Protein AF-A0A3C0VJ58-F1 (afdb_monomer_lite)

Structure (mmCIF, N/CA/C/O backbone):
data_AF-A0A3C0VJ58-F1
#
_entry.id   AF-A0A3C0VJ58-F1
#
loop_
_atom_site.group_PDB
_atom_site.id
_atom_site.type_symbol
_atom_site.label_atom_id
_atom_site.label_alt_id
_atom_site.label_comp_id
_atom_site.label_asym_id
_atom_site.label_entity_id
_atom_site.label_seq_id
_atom_site.pdbx_PDB_ins_code
_atom_site.Cartn_x
_atom_site.Cartn_y
_atom_site.Cartn_z
_atom_site.occupancy
_atom_site.B_iso_or_equiv
_atom_site.auth_seq_id
_atom_site.auth_comp_id
_atom_site.auth_asym_id
_atom_site.auth_atom_id
_atom_site.pdbx_PDB_model_num
ATOM 1 N N . MET A 1 1 ? -7.454 -18.787 17.634 1.00 36.25 1 MET A N 1
ATOM 2 C CA . MET A 1 1 ? -6.741 -17.573 17.173 1.00 36.25 1 MET A CA 1
ATOM 3 C C . MET A 1 1 ? -6.235 -16.809 18.388 1.00 36.25 1 MET A C 1
ATOM 5 O O . MET A 1 1 ? -7.054 -16.388 19.192 1.00 36.25 1 MET A O 1
ATOM 9 N N . ARG A 1 2 ? -4.913 -16.677 18.573 1.00 33.12 2 ARG A N 1
ATOM 10 C CA . ARG A 1 2 ? -4.335 -15.829 19.633 1.00 33.12 2 ARG A CA 1
ATOM 11 C C . ARG A 1 2 ? -4.325 -14.381 19.136 1.00 33.12 2 ARG A C 1
ATOM 13 O O . ARG A 1 2 ? -3.585 -14.070 18.208 1.00 33.12 2 ARG A O 1
ATOM 20 N N . ARG A 1 3 ? -5.189 -13.538 19.709 1.00 46.94 3 ARG A N 1
ATOM 21 C CA . ARG A 1 3 ? -5.286 -12.102 19.402 1.00 46.94 3 ARG A CA 1
ATOM 22 C C . ARG A 1 3 ? -4.070 -11.375 19.986 1.00 46.94 3 ARG A C 1
ATOM 24 O O . ARG A 1 3 ? -3.701 -11.625 21.130 1.00 46.94 3 ARG A O 1
ATOM 31 N N . ARG A 1 4 ? -3.425 -10.523 19.185 1.00 51.81 4 ARG A N 1
ATOM 32 C CA . ARG A 1 4 ? -2.297 -9.680 19.608 1.00 51.81 4 ARG A CA 1
ATOM 33 C C . ARG A 1 4 ? -2.863 -8.458 20.340 1.00 51.81 4 ARG A C 1
ATOM 35 O O . ARG A 1 4 ? -3.699 -7.764 19.775 1.00 51.81 4 ARG A O 1
ATOM 42 N N . GLN A 1 5 ? -2.447 -8.231 21.586 1.00 40.38 5 GLN A N 1
ATOM 43 C CA . GLN A 1 5 ? -2.807 -7.038 22.358 1.00 40.38 5 GLN A CA 1
ATOM 44 C C . GLN A 1 5 ? -1.957 -5.855 21.880 1.00 40.38 5 GLN A C 1
ATOM 46 O O . GLN A 1 5 ? -0.729 -5.933 21.906 1.00 40.38 5 GLN A O 1
ATOM 51 N N . PHE A 1 6 ? -2.610 -4.787 21.419 1.00 42.97 6 PHE A N 1
ATOM 52 C CA . PHE A 1 6 ? -1.957 -3.518 21.104 1.00 42.97 6 PHE A CA 1
ATOM 53 C C . PHE A 1 6 ? -1.952 -2.613 22.342 1.00 42.97 6 PHE A C 1
ATOM 55 O O . PHE A 1 6 ? -2.905 -2.597 23.115 1.00 42.97 6 PHE A O 1
ATOM 62 N N . LEU A 1 7 ? -0.830 -1.916 22.523 1.00 42.88 7 LEU A N 1
ATOM 63 C CA . LEU A 1 7 ? -0.481 -1.081 23.672 1.00 42.88 7 LEU A CA 1
ATOM 64 C C . LEU A 1 7 ? -1.561 -0.039 24.010 1.00 42.88 7 LEU A C 1
ATOM 66 O O . LEU A 1 7 ? -1.955 0.752 23.154 1.00 42.88 7 LEU A O 1
ATOM 70 N N . GLU A 1 8 ? -1.960 0.006 25.284 1.00 40.00 8 GLU A N 1
ATOM 71 C CA . GLU A 1 8 ? -2.638 1.156 25.884 1.00 40.00 8 GLU A CA 1
ATOM 72 C C . GLU A 1 8 ? -1.694 2.364 25.844 1.00 40.00 8 GLU A C 1
ATOM 74 O O . GLU A 1 8 ? -0.674 2.397 26.534 1.00 40.00 8 GLU A O 1
ATOM 79 N N . ILE A 1 9 ? -2.021 3.369 25.033 1.00 46.56 9 ILE A N 1
ATOM 80 C CA . ILE A 1 9 ? -1.369 4.678 25.107 1.00 46.56 9 ILE A CA 1
ATOM 81 C C . ILE A 1 9 ? -2.282 5.586 25.925 1.00 46.56 9 ILE A C 1
ATOM 83 O O . ILE A 1 9 ? -3.371 5.961 25.492 1.00 46.56 9 ILE A O 1
ATOM 87 N N . ALA A 1 10 ? -1.824 5.907 27.135 1.00 39.88 10 ALA A N 1
ATOM 88 C CA . ALA A 1 10 ? -2.454 6.859 28.031 1.00 39.88 10 ALA A CA 1
ATOM 89 C C . ALA A 1 10 ? -2.561 8.240 27.364 1.00 39.88 10 ALA A C 1
ATOM 91 O O . ALA A 1 10 ? -1.617 8.735 26.745 1.00 39.88 10 ALA A O 1
ATOM 92 N N . GLY A 1 11 ? -3.744 8.842 27.490 1.00 45.81 11 GLY A N 1
ATOM 93 C CA . GLY A 1 11 ? -4.109 10.099 26.858 1.00 45.81 11 GLY A CA 1
ATOM 94 C C . GLY A 1 11 ? -3.179 11.259 27.206 1.00 45.81 11 GLY A C 1
ATOM 95 O O . GLY A 1 11 ? -2.864 11.522 28.365 1.00 45.81 11 GLY A O 1
ATOM 96 N N . SER A 1 12 ? -2.800 12.010 26.180 1.00 37.47 12 SER A N 1
ATOM 97 C CA . SER A 1 12 ? -2.412 13.413 26.291 1.00 37.47 12 SER A CA 1
ATOM 98 C C . SER A 1 12 ? -2.814 14.098 24.991 1.00 37.47 12 SER A C 1
ATOM 100 O O . SER A 1 12 ? -2.457 13.653 23.902 1.00 37.47 12 SER A O 1
ATOM 102 N N . GLY A 1 13 ? -3.673 15.109 25.124 1.00 43.06 13 GLY A N 1
ATOM 103 C CA . GLY A 1 13 ? -4.388 15.749 24.027 1.00 43.06 13 GLY A CA 1
ATOM 104 C C . GLY A 1 13 ? -3.454 16.257 22.935 1.00 43.06 13 GLY A C 1
ATOM 105 O O . GLY A 1 13 ? -2.569 17.074 23.182 1.00 43.06 13 GLY A O 1
ATOM 106 N N . ILE A 1 14 ? -3.684 15.792 21.709 1.00 44.94 14 ILE A N 1
ATOM 107 C CA . ILE A 1 14 ? -3.026 16.330 20.524 1.00 44.94 14 ILE A CA 1
ATOM 108 C C . ILE A 1 14 ? -3.835 17.551 20.089 1.00 44.94 14 ILE A C 1
ATOM 110 O O . ILE A 1 14 ? -4.933 17.426 19.548 1.00 44.94 14 ILE A O 1
ATOM 114 N N . ALA A 1 15 ? -3.296 18.744 20.335 1.00 46.66 15 ALA A N 1
ATOM 115 C CA . ALA A 1 15 ? -3.801 19.959 19.715 1.00 46.66 15 ALA A CA 1
ATOM 116 C C . ALA A 1 15 ? -3.657 19.821 18.190 1.00 46.66 15 ALA A C 1
ATOM 118 O O . ALA A 1 15 ? -2.550 19.695 17.664 1.00 46.66 15 ALA A O 1
ATOM 119 N N . VAL A 1 16 ? -4.786 19.803 17.480 1.00 44.91 16 VAL A N 1
ATOM 120 C CA . VAL A 1 16 ? -4.818 19.699 16.019 1.00 44.91 16 VAL A CA 1
ATOM 121 C C . VAL A 1 16 ? -4.228 20.979 15.435 1.00 44.91 16 VAL A C 1
ATOM 123 O O . VAL A 1 16 ? -4.779 22.067 15.597 1.00 44.91 16 VAL A O 1
ATOM 126 N N . ALA A 1 17 ? -3.083 20.855 14.769 1.00 47.78 17 ALA A N 1
ATOM 127 C CA . ALA A 1 17 ? -2.410 21.986 14.156 1.00 47.78 17 ALA A CA 1
ATOM 128 C C . ALA A 1 17 ? -3.257 22.571 12.994 1.00 47.78 17 ALA A C 1
ATOM 130 O O . ALA A 1 17 ? -3.804 21.805 12.195 1.00 47.78 17 ALA A O 1
ATOM 131 N N . PRO A 1 18 ? -3.332 23.909 12.834 1.00 43.44 18 PRO A N 1
ATOM 132 C CA . PRO A 1 18 ? -4.206 24.583 11.857 1.00 43.44 18 PRO A CA 1
ATOM 133 C C . PRO A 1 18 ? -4.010 24.178 10.387 1.00 43.44 18 PRO A C 1
ATOM 135 O O . PRO A 1 18 ? -4.890 24.381 9.554 1.00 43.44 18 PRO A O 1
ATOM 138 N N . TRP A 1 19 ? -2.869 23.581 10.038 1.00 48.62 19 TRP A N 1
ATOM 139 C CA . TRP A 1 19 ? -2.575 23.164 8.667 1.00 48.62 19 TRP A CA 1
ATOM 140 C C . TRP A 1 19 ? -3.352 21.909 8.230 1.00 48.62 19 TRP A C 1
ATOM 142 O O . TRP A 1 19 ? -3.567 21.731 7.030 1.00 48.62 19 TRP A O 1
ATOM 152 N N . LEU A 1 20 ? -3.861 21.097 9.171 1.00 44.84 20 LEU A N 1
ATOM 153 C CA . LEU A 1 20 ? -4.716 19.945 8.851 1.00 44.84 20 LEU A CA 1
ATOM 154 C C . LEU A 1 20 ? -6.062 20.367 8.233 1.00 44.84 20 LEU A C 1
ATOM 156 O O . LEU A 1 20 ? -6.624 19.634 7.423 1.00 44.84 20 LEU A O 1
ATOM 160 N N . GLN A 1 21 ? -6.569 21.563 8.558 1.00 44.28 21 GLN A N 1
ATOM 161 C CA . GLN A 1 21 ? -7.812 22.085 7.973 1.00 44.28 21 GLN A CA 1
ATOM 162 C C . GLN A 1 21 ? -7.638 22.465 6.497 1.00 44.28 21 GLN A C 1
ATOM 164 O O . GLN A 1 21 ? -8.556 22.294 5.699 1.00 44.28 21 GLN A O 1
ATOM 169 N N . LYS A 1 22 ? -6.439 22.915 6.107 1.00 38.41 22 LYS A N 1
ATOM 170 C CA . LYS A 1 22 ? -6.143 23.341 4.731 1.00 38.41 22 LYS A CA 1
ATOM 171 C C . LYS A 1 22 ? -6.027 22.159 3.761 1.00 38.41 22 LYS A C 1
ATOM 173 O O . LYS A 1 22 ? -6.354 22.302 2.589 1.00 38.41 22 LYS A O 1
ATOM 178 N N . ALA A 1 23 ? -5.638 20.983 4.260 1.00 42.56 23 ALA A N 1
ATOM 179 C CA . ALA A 1 23 ? -5.602 19.745 3.479 1.00 42.56 23 ALA A CA 1
ATOM 180 C C . ALA A 1 23 ? -7.006 19.202 3.144 1.00 42.56 23 ALA A C 1
ATOM 182 O O . ALA A 1 23 ? -7.168 18.497 2.152 1.00 42.56 23 ALA A O 1
ATOM 183 N N . ARG A 1 24 ? -8.028 19.555 3.939 1.00 37.62 24 ARG A N 1
ATOM 184 C CA . ARG A 1 24 ? -9.414 19.105 3.736 1.00 37.62 24 ARG A CA 1
ATOM 185 C C . ARG A 1 24 ? -10.098 19.808 2.557 1.00 37.62 24 ARG A C 1
ATOM 187 O O . ARG A 1 24 ? -10.839 19.159 1.836 1.00 37.62 24 ARG A O 1
ATOM 194 N N . ALA A 1 25 ? -9.799 21.088 2.326 1.00 36.34 25 ALA A N 1
ATOM 195 C CA . ALA A 1 25 ? -10.406 21.873 1.245 1.00 36.34 25 ALA A CA 1
ATOM 196 C C . ALA A 1 25 ? -9.842 21.549 -0.154 1.00 36.34 25 ALA A C 1
ATOM 198 O O . ALA A 1 25 ? -10.531 21.729 -1.147 1.00 36.34 25 ALA A O 1
ATOM 199 N N . ALA A 1 26 ? -8.604 21.050 -0.249 1.00 38.66 26 ALA A N 1
ATOM 200 C CA . ALA A 1 26 ? -7.983 20.716 -1.535 1.00 38.66 26 ALA A CA 1
ATOM 201 C C . ALA A 1 26 ? -8.345 19.307 -2.049 1.00 38.66 26 ALA A C 1
ATOM 203 O O . ALA A 1 26 ? -8.109 18.999 -3.212 1.00 38.66 26 ALA A O 1
ATOM 204 N N . ALA A 1 27 ? -8.895 18.443 -1.189 1.00 43.62 27 ALA A N 1
ATOM 205 C CA . ALA A 1 27 ? -9.220 17.057 -1.527 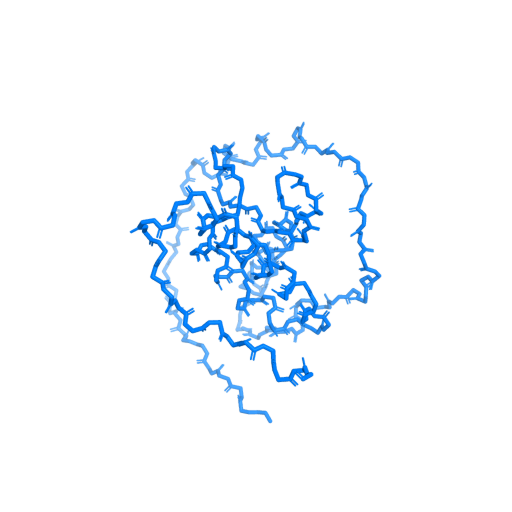1.00 43.62 27 ALA A CA 1
ATOM 206 C C . ALA A 1 27 ? -10.628 16.878 -2.132 1.00 43.62 27 ALA A C 1
ATOM 208 O O . ALA A 1 27 ? -10.943 15.785 -2.594 1.00 43.62 27 ALA A O 1
ATOM 209 N N . GLU A 1 28 ? -11.469 17.919 -2.134 1.00 35.28 28 GLU A N 1
ATOM 210 C CA . GLU A 1 28 ? -12.856 17.845 -2.627 1.00 35.28 28 GLU A CA 1
ATOM 211 C C . GLU A 1 28 ? -12.990 18.065 -4.148 1.00 35.28 28 GLU A C 1
ATOM 213 O O . GLU A 1 28 ? -14.027 17.731 -4.712 1.00 35.28 28 GLU A O 1
ATOM 218 N N . GLU A 1 29 ? -11.956 18.553 -4.845 1.00 36.72 29 GLU A N 1
ATOM 219 C CA . GLU A 1 29 ? -12.083 18.980 -6.254 1.00 36.72 29 GLU A CA 1
ATOM 220 C C . GLU A 1 29 ? -11.607 17.946 -7.296 1.00 36.72 29 GLU A C 1
ATOM 222 O O . GLU A 1 29 ? -11.590 18.220 -8.491 1.00 36.72 29 GLU A O 1
ATOM 227 N N . SER A 1 30 ? -11.214 16.730 -6.902 1.00 42.34 30 SER A N 1
ATOM 228 C CA . SER A 1 30 ? -10.681 15.747 -7.868 1.00 42.34 30 SER A CA 1
ATOM 229 C C . SER A 1 30 ? -11.245 14.340 -7.667 1.00 42.34 30 SER A C 1
ATOM 231 O O . SER A 1 30 ? -10.563 13.439 -7.183 1.00 42.34 30 SER A O 1
ATOM 233 N N . ALA A 1 31 ? -12.496 14.135 -8.081 1.00 37.25 31 ALA A N 1
ATOM 234 C CA . ALA A 1 31 ? -13.080 12.804 -8.246 1.00 37.25 31 ALA A CA 1
ATOM 235 C C . ALA A 1 31 ? -13.151 12.428 -9.742 1.00 37.25 31 ALA A C 1
ATOM 237 O O . ALA A 1 31 ? -13.905 13.059 -10.485 1.00 37.25 31 ALA A O 1
ATOM 238 N N . PRO A 1 32 ? -12.397 11.416 -10.214 1.00 38.88 32 PRO A N 1
ATOM 239 C CA . PRO A 1 32 ? -12.676 10.730 -11.471 1.00 38.88 32 PRO A CA 1
ATOM 240 C C . PRO A 1 32 ? -13.717 9.606 -11.282 1.00 38.88 32 PRO A C 1
ATOM 242 O O . PRO A 1 32 ? -13.926 9.147 -10.156 1.00 38.88 32 PRO A O 1
ATOM 245 N N . PRO A 1 33 ? -14.380 9.171 -12.371 1.00 41.97 33 PRO A N 1
ATOM 246 C CA . PRO A 1 33 ? -15.567 8.326 -12.317 1.00 41.97 33 PRO A CA 1
ATOM 247 C C . PRO A 1 33 ? -15.255 6.846 -12.058 1.00 41.97 33 PRO A C 1
ATOM 249 O O . PRO A 1 33 ? -14.141 6.370 -12.278 1.00 41.97 33 PRO A O 1
ATOM 252 N N . ASP A 1 34 ? -16.303 6.156 -11.606 1.00 50.81 34 ASP A N 1
ATOM 253 C CA . ASP A 1 34 ? -16.418 4.737 -11.266 1.00 50.81 34 ASP A CA 1
ATOM 254 C C . ASP A 1 34 ? -15.525 3.779 -12.066 1.00 50.81 34 ASP A C 1
ATOM 256 O O . ASP A 1 34 ? -15.570 3.715 -13.296 1.00 50.81 34 ASP A O 1
ATOM 260 N N . GLY A 1 35 ? -14.778 2.940 -11.342 1.00 36.84 35 GLY A N 1
ATOM 261 C CA . GLY A 1 35 ? -13.918 1.931 -11.950 1.00 36.84 35 GLY A CA 1
ATOM 262 C C . GLY A 1 35 ? -13.467 0.836 -10.990 1.00 36.84 35 GLY A C 1
ATOM 263 O O . GLY A 1 35 ? -12.403 0.924 -10.390 1.00 36.84 35 GLY A O 1
ATOM 264 N N . VAL A 1 36 ? -14.258 -0.240 -10.951 1.00 42.94 36 VAL A N 1
ATOM 265 C CA . VAL A 1 36 ? -13.911 -1.597 -10.481 1.00 42.94 36 VAL A CA 1
ATOM 266 C C . VAL A 1 36 ? -13.732 -1.760 -8.965 1.00 42.94 36 VAL A C 1
ATOM 268 O O . VAL A 1 36 ? -12.695 -2.183 -8.455 1.00 42.94 36 VAL A O 1
ATOM 271 N N . ALA A 1 37 ? -14.833 -1.569 -8.237 1.00 43.72 37 ALA A N 1
ATOM 272 C CA . ALA A 1 37 ? -15.054 -2.286 -6.989 1.00 43.72 37 ALA A CA 1
ATOM 273 C C . ALA A 1 37 ? -15.272 -3.775 -7.314 1.00 43.72 37 ALA A C 1
ATOM 275 O O . ALA A 1 37 ? -16.381 -4.205 -7.641 1.00 43.72 37 ALA A O 1
ATOM 276 N N . GLY A 1 38 ? -14.207 -4.580 -7.250 1.00 39.06 38 GLY A N 1
ATOM 277 C CA . GLY A 1 38 ? -14.351 -6.032 -7.158 1.00 39.06 38 GLY A CA 1
ATOM 278 C C . GLY A 1 38 ? -15.347 -6.333 -6.041 1.00 39.06 38 GLY A C 1
ATOM 279 O O . GLY A 1 38 ? -15.148 -5.837 -4.935 1.00 39.06 38 GLY A O 1
ATOM 280 N N . LYS A 1 39 ? -16.436 -7.043 -6.383 1.00 38.34 39 LYS A N 1
ATOM 281 C CA . LYS A 1 39 ? -17.653 -7.277 -5.584 1.00 38.34 39 LYS A CA 1
ATOM 282 C C . LYS A 1 39 ? -17.336 -7.303 -4.086 1.00 38.34 39 LYS A C 1
ATOM 284 O O . LYS A 1 39 ? -16.950 -8.324 -3.524 1.00 38.34 39 LYS A O 1
ATOM 289 N N . SER A 1 40 ? -17.433 -6.126 -3.482 1.00 46.34 40 SER A N 1
ATOM 290 C CA . SER A 1 40 ? -17.133 -5.898 -2.084 1.00 46.34 40 SER A CA 1
ATOM 291 C C . SER A 1 40 ? -18.270 -6.545 -1.315 1.00 46.34 40 SER A C 1
ATOM 293 O O . SER A 1 40 ? -19.345 -5.963 -1.212 1.00 46.34 40 SER A O 1
ATOM 295 N N . THR A 1 41 ? -18.068 -7.754 -0.786 1.00 51.00 41 THR A N 1
ATOM 296 C CA . THR A 1 41 ? -18.677 -8.053 0.513 1.00 51.00 41 THR A CA 1
ATOM 297 C C . THR A 1 41 ? -18.233 -6.911 1.405 1.00 51.00 41 THR A C 1
ATOM 299 O O . THR A 1 41 ? -17.044 -6.822 1.706 1.00 51.00 41 THR A O 1
ATOM 302 N N . GLU A 1 42 ? -19.146 -5.978 1.656 1.00 68.44 42 GLU A N 1
ATOM 303 C CA . GLU A 1 42 ? -18.923 -4.780 2.450 1.00 68.44 42 GLU A CA 1
ATOM 304 C C . GLU A 1 42 ? -18.342 -5.239 3.784 1.00 68.44 42 GLU A C 1
ATOM 306 O O . GLU A 1 42 ? -19.018 -5.860 4.601 1.00 68.44 42 GLU A O 1
ATOM 311 N N . VAL A 1 43 ? -17.021 -5.108 3.916 1.00 78.50 43 VAL A N 1
ATOM 312 C CA . VAL A 1 43 ? -16.334 -5.573 5.111 1.00 78.50 43 VAL A CA 1
ATOM 313 C C . VAL A 1 43 ? -16.669 -4.560 6.184 1.00 78.50 43 VAL A C 1
ATOM 315 O O . VAL A 1 43 ? -16.308 -3.394 6.046 1.00 78.50 43 VAL A O 1
ATOM 318 N N . ASP A 1 44 ? -17.333 -5.005 7.247 1.00 87.94 44 ASP A N 1
ATOM 319 C CA . ASP A 1 44 ? -17.511 -4.178 8.433 1.00 87.94 44 ASP A CA 1
ATOM 320 C C . ASP A 1 44 ? -16.146 -3.983 9.106 1.00 87.94 44 ASP A C 1
ATOM 322 O O . ASP A 1 44 ? -15.670 -4.814 9.881 1.00 87.94 44 ASP A O 1
ATOM 326 N N . ILE A 1 45 ? -15.489 -2.878 8.750 1.00 89.12 45 ILE A N 1
ATOM 327 C CA . ILE A 1 45 ? -14.175 -2.500 9.265 1.00 89.12 45 ILE A CA 1
ATOM 328 C C . ILE A 1 45 ? -14.227 -2.316 10.782 1.00 89.12 45 ILE A C 1
ATOM 330 O O . ILE A 1 45 ? -13.263 -2.653 11.468 1.00 89.12 45 ILE A O 1
ATOM 334 N N . ARG A 1 46 ? -15.344 -1.819 11.329 1.00 90.75 46 ARG A N 1
ATOM 335 C CA . ARG A 1 46 ? -15.467 -1.560 12.768 1.00 90.75 46 ARG A CA 1
ATOM 336 C C . ARG A 1 46 ? -15.411 -2.853 13.566 1.00 90.75 46 ARG A C 1
ATOM 338 O O . ARG A 1 46 ? -14.760 -2.884 14.604 1.00 90.75 46 ARG A O 1
ATOM 345 N N . ALA A 1 47 ? -16.013 -3.924 13.051 1.00 91.94 47 ALA A N 1
ATOM 346 C CA . ALA A 1 47 ? -16.004 -5.240 13.689 1.00 91.94 47 ALA A CA 1
ATOM 347 C C . ALA A 1 47 ? -14.596 -5.859 13.832 1.00 91.94 47 ALA A C 1
ATOM 349 O O . ALA A 1 47 ? -14.429 -6.847 14.550 1.00 91.94 47 ALA A O 1
ATOM 350 N N . LEU A 1 48 ? -13.578 -5.296 13.168 1.00 90.25 48 LEU A N 1
ATOM 351 C CA . LEU A 1 48 ? -12.188 -5.753 13.250 1.00 90.25 48 LEU A CA 1
ATOM 352 C C . LEU A 1 48 ? -11.416 -5.151 14.433 1.00 90.25 48 LEU A C 1
ATOM 354 O O . LEU A 1 48 ? -10.336 -5.650 14.756 1.00 90.25 48 LEU A O 1
ATOM 358 N N . PHE A 1 49 ? -11.942 -4.105 15.079 1.00 91.38 49 PHE A N 1
ATOM 359 C CA . PHE A 1 49 ? -11.229 -3.337 16.100 1.00 91.38 49 PHE A CA 1
ATOM 360 C C . PHE A 1 49 ? -12.006 -3.261 17.419 1.00 91.38 49 PHE A C 1
ATOM 362 O O . PHE A 1 49 ? -13.229 -3.186 17.442 1.00 91.38 49 PHE A O 1
ATOM 369 N N . GLU A 1 50 ? -11.272 -3.238 18.531 1.00 93.50 50 GLU A N 1
ATOM 370 C CA . GLU A 1 50 ? -11.807 -3.075 19.884 1.00 93.50 50 GLU A CA 1
ATOM 371 C C . GLU A 1 50 ? -10.995 -1.992 20.602 1.00 93.50 50 GLU A C 1
ATOM 373 O O . GLU A 1 50 ? -9.763 -2.019 20.576 1.00 93.50 50 GLU A O 1
ATOM 378 N N . ALA A 1 51 ? -11.675 -1.023 21.214 1.00 94.06 51 ALA A N 1
ATOM 379 C CA . ALA A 1 51 ? -11.057 0.018 22.029 1.00 94.06 51 ALA A CA 1
ATOM 380 C C . ALA A 1 51 ? -12.028 0.478 23.124 1.00 94.06 51 ALA A C 1
ATOM 382 O O . ALA A 1 51 ? -13.243 0.381 22.969 1.00 94.06 51 ALA A O 1
ATOM 383 N N . SER A 1 52 ? -11.494 1.029 24.215 1.00 93.12 52 SER A N 1
ATOM 384 C CA . SER A 1 52 ? -12.288 1.588 25.320 1.00 93.12 52 SER A CA 1
ATOM 385 C C . SER A 1 52 ? -13.000 2.901 24.968 1.00 93.12 52 SER A C 1
ATOM 387 O O . SER A 1 52 ? -13.882 3.336 25.704 1.00 93.12 52 SER A O 1
ATOM 389 N N . SER A 1 53 ? -12.630 3.531 23.848 1.00 96.44 53 SER A N 1
ATOM 390 C CA . SER A 1 53 ? -13.207 4.782 23.358 1.00 96.44 53 SER A CA 1
ATOM 391 C C . SER A 1 53 ? -13.781 4.615 21.953 1.00 96.44 53 SER A C 1
ATOM 393 O O . SER A 1 53 ? -13.081 4.207 21.022 1.00 96.44 53 SER A O 1
ATOM 395 N N . GLU A 1 54 ? -15.042 5.016 21.792 1.00 95.31 54 GLU A N 1
ATOM 396 C CA . GLU A 1 54 ? -15.737 5.073 20.502 1.00 95.31 54 GLU A CA 1
ATOM 397 C C . GLU A 1 54 ? -15.036 6.017 19.511 1.00 95.31 54 GLU A C 1
ATOM 399 O O . GLU A 1 54 ? -14.946 5.729 18.318 1.00 95.31 54 GLU A O 1
ATOM 404 N N . GLU A 1 55 ? -14.450 7.114 19.999 1.00 96.50 55 GLU A N 1
ATOM 405 C CA . GLU A 1 55 ? -13.729 8.069 19.152 1.00 96.50 55 GLU A CA 1
ATOM 406 C C . GLU A 1 55 ? -12.507 7.432 18.480 1.00 96.50 55 GLU A C 1
ATOM 408 O O . GLU A 1 55 ? -12.198 7.746 17.326 1.00 96.50 55 GLU A O 1
ATOM 413 N N . VAL A 1 56 ? -11.838 6.509 19.180 1.00 96.38 56 VAL A N 1
ATOM 414 C CA . VAL A 1 56 ? -10.670 5.782 18.667 1.00 96.38 56 VAL A CA 1
ATOM 415 C C . VAL A 1 56 ? -11.091 4.780 17.598 1.00 96.38 56 VAL A C 1
ATOM 417 O O . VAL A 1 56 ? -10.473 4.746 16.536 1.00 96.38 56 VAL A O 1
ATOM 420 N N . VAL A 1 57 ? -12.169 4.018 17.816 1.00 96.06 57 VAL A N 1
ATOM 421 C CA . VAL A 1 57 ? -12.702 3.092 16.796 1.00 96.06 57 VAL A CA 1
ATOM 422 C C . VAL A 1 57 ? -13.115 3.861 15.541 1.00 96.06 57 VAL A C 1
ATOM 424 O O . VAL A 1 57 ? -12.732 3.490 14.429 1.00 96.06 57 VAL A O 1
ATOM 427 N N . ALA A 1 58 ? -13.823 4.979 15.710 1.00 95.44 58 ALA A N 1
ATOM 428 C CA . ALA A 1 58 ? -14.236 5.829 14.601 1.00 95.44 58 ALA A CA 1
ATOM 429 C C . ALA A 1 58 ? -13.037 6.446 13.857 1.00 95.44 58 ALA A C 1
ATOM 431 O O . ALA A 1 58 ? -13.070 6.578 12.633 1.00 95.44 58 ALA A O 1
ATOM 432 N N . LEU A 1 59 ? -11.967 6.828 14.566 1.00 96.00 59 LEU A N 1
ATOM 433 C CA . LEU A 1 59 ? -10.732 7.303 13.938 1.00 96.00 59 LEU A CA 1
ATOM 434 C C . LEU A 1 59 ? -10.051 6.194 13.135 1.00 96.00 59 LEU A C 1
ATOM 436 O O . LEU A 1 59 ? -9.696 6.428 11.982 1.00 96.00 59 LEU A O 1
ATOM 440 N N . THR A 1 60 ? -9.905 5.002 13.711 1.00 94.44 60 THR A N 1
ATOM 441 C CA . THR A 1 60 ? -9.297 3.848 13.040 1.00 94.44 60 THR A CA 1
ATOM 442 C C . THR A 1 60 ? -10.050 3.486 11.768 1.00 94.44 60 THR A C 1
ATOM 444 O O . THR A 1 60 ? -9.419 3.318 10.727 1.00 94.44 60 THR A O 1
ATOM 447 N N . GLN A 1 61 ? -11.386 3.452 11.811 1.00 93.94 61 GLN A N 1
ATOM 448 C CA . GLN A 1 61 ? -12.210 3.232 10.623 1.00 93.94 61 GLN A CA 1
ATOM 449 C C . GLN A 1 61 ? -11.902 4.265 9.527 1.00 93.94 61 GLN A C 1
ATOM 451 O O . GLN A 1 61 ? -11.596 3.887 8.398 1.00 93.94 61 GLN A O 1
ATOM 456 N N . ARG A 1 62 ? -11.903 5.563 9.865 1.00 94.50 62 ARG A N 1
ATOM 457 C CA . ARG A 1 62 ? -11.605 6.634 8.896 1.00 94.50 62 ARG A CA 1
ATOM 458 C C . ARG A 1 62 ? -10.201 6.519 8.310 1.00 94.50 62 ARG A C 1
ATOM 460 O O . ARG A 1 62 ? -10.019 6.758 7.119 1.00 94.50 62 ARG A O 1
ATOM 467 N N . VAL A 1 63 ? -9.205 6.172 9.129 1.00 92.50 63 VAL A N 1
ATOM 468 C CA . VAL A 1 63 ? -7.832 5.932 8.658 1.00 92.50 63 VAL A CA 1
ATOM 469 C C . VAL A 1 63 ? -7.808 4.747 7.698 1.00 92.50 63 VAL A C 1
ATOM 471 O O . VAL A 1 63 ? -7.188 4.832 6.643 1.00 92.50 63 VAL A O 1
ATOM 474 N N . PHE A 1 64 ? -8.518 3.667 8.013 1.00 92.81 64 PHE A N 1
ATOM 475 C CA . PHE A 1 64 ? -8.588 2.496 7.150 1.00 92.81 64 PHE A CA 1
ATOM 476 C C . PHE A 1 64 ? -9.201 2.835 5.781 1.00 92.81 64 PHE A C 1
ATOM 478 O O . PHE A 1 64 ? -8.633 2.520 4.735 1.00 92.81 64 PHE A O 1
ATOM 485 N N . GLU A 1 65 ? -10.325 3.545 5.774 1.00 92.06 65 GLU A N 1
ATOM 486 C CA . GLU A 1 65 ? -11.001 3.979 4.549 1.00 92.06 65 GLU A CA 1
ATOM 487 C C . GLU A 1 65 ? -10.104 4.906 3.713 1.00 92.06 65 GLU A C 1
ATOM 489 O O . GLU A 1 65 ? -9.817 4.613 2.551 1.00 92.06 65 GLU A O 1
ATOM 494 N N . LYS A 1 66 ? -9.585 5.983 4.316 1.00 90.38 66 LYS A N 1
ATOM 495 C CA . LYS A 1 66 ? -8.859 7.048 3.603 1.00 90.38 66 LYS A CA 1
ATOM 496 C C . LYS A 1 66 ? -7.418 6.702 3.241 1.00 90.38 66 LYS A C 1
ATOM 498 O O . LYS A 1 66 ? -6.916 7.126 2.198 1.00 90.38 66 LYS A O 1
ATOM 503 N N . CYS A 1 67 ? -6.718 5.988 4.114 1.00 88.88 67 CYS A N 1
ATOM 504 C CA . CYS A 1 67 ? -5.284 5.748 3.966 1.00 88.88 67 CYS A CA 1
ATOM 505 C C . CYS A 1 67 ? -4.963 4.372 3.383 1.00 88.88 67 CYS A C 1
ATOM 507 O O . CYS A 1 67 ? -3.850 4.201 2.897 1.00 88.88 67 CYS A O 1
ATOM 509 N N . ILE A 1 68 ? -5.898 3.416 3.408 1.00 90.12 68 ILE A N 1
ATOM 510 C CA . ILE A 1 68 ? -5.661 2.042 2.936 1.00 90.12 68 ILE A CA 1
ATOM 511 C C . ILE A 1 68 ? -6.534 1.749 1.719 1.00 90.12 68 ILE A C 1
ATOM 513 O O . ILE A 1 68 ? -6.010 1.504 0.634 1.00 90.12 68 ILE A O 1
ATOM 517 N N . LEU A 1 69 ? -7.860 1.822 1.865 1.00 91.81 69 LEU A N 1
ATOM 518 C CA . LEU A 1 69 ? -8.784 1.429 0.797 1.00 91.81 69 LEU A CA 1
ATOM 519 C C . LEU A 1 69 ? -8.794 2.431 -0.361 1.00 91.81 69 LEU A C 1
ATOM 521 O O . LEU A 1 69 ? -8.638 2.032 -1.512 1.00 91.81 69 LEU A O 1
ATOM 525 N N . GLU A 1 70 ? -8.878 3.730 -0.072 1.00 90.94 70 GLU A N 1
ATOM 526 C CA . GLU A 1 70 ? -8.841 4.784 -1.098 1.00 90.94 70 GLU A CA 1
ATOM 527 C C . GLU A 1 70 ? -7.478 4.933 -1.787 1.00 90.94 70 GLU A C 1
ATOM 529 O O . GLU A 1 70 ? -7.372 5.644 -2.790 1.00 90.94 70 GLU A O 1
ATOM 534 N N . LYS A 1 71 ? -6.429 4.278 -1.275 1.00 90.31 71 LYS A N 1
ATOM 535 C CA . LYS A 1 71 ? -5.101 4.249 -1.904 1.00 90.31 71 LYS A CA 1
ATOM 536 C C . LYS A 1 71 ? -4.941 3.135 -2.921 1.00 90.31 71 LYS A C 1
ATOM 538 O O . LYS A 1 71 ? -3.984 3.176 -3.691 1.00 90.31 71 LYS A O 1
ATOM 543 N N . LEU A 1 72 ? -5.870 2.184 -2.973 1.00 92.25 72 LEU A N 1
ATOM 544 C CA . LEU A 1 72 ? -5.891 1.193 -4.035 1.00 92.25 72 LEU A CA 1
ATOM 545 C C . LEU A 1 72 ? -6.256 1.862 -5.359 1.00 92.25 72 LEU A C 1
ATOM 547 O O . LEU A 1 72 ? -7.172 2.688 -5.454 1.00 92.25 72 LEU A O 1
ATOM 551 N N . ARG A 1 73 ? -5.506 1.507 -6.392 1.00 92.94 73 ARG A N 1
ATOM 552 C CA . ARG A 1 73 ? -5.699 1.991 -7.752 1.00 92.94 73 ARG A CA 1
ATOM 553 C C . ARG A 1 73 ? -5.813 0.807 -8.705 1.00 92.94 73 ARG A C 1
ATOM 555 O O . ARG A 1 73 ? -5.131 -0.203 -8.501 1.00 92.94 73 ARG A O 1
ATOM 562 N N . PRO A 1 74 ? -6.664 0.917 -9.738 1.00 94.81 74 PRO A N 1
ATOM 563 C CA . PRO A 1 74 ? -6.708 -0.083 -10.790 1.00 94.81 74 PRO A CA 1
ATOM 564 C C . PRO A 1 74 ? -5.376 -0.098 -11.561 1.00 94.81 74 PRO A C 1
ATOM 566 O O . PRO A 1 74 ? -4.625 0.881 -11.495 1.00 94.81 74 PRO A O 1
ATOM 569 N N . PRO A 1 75 ? -5.090 -1.178 -12.308 1.00 95.12 75 PRO A N 1
ATOM 570 C CA . PRO A 1 75 ? -3.957 -1.231 -13.228 1.00 95.12 75 PRO A CA 1
ATOM 571 C C . PRO A 1 75 ? -3.838 0.029 -14.094 1.00 95.12 75 PRO A C 1
ATOM 573 O O . PRO A 1 75 ? -4.835 0.517 -14.633 1.00 95.12 75 PRO A O 1
ATOM 576 N N . ALA A 1 76 ? -2.621 0.551 -14.220 1.00 91.75 76 ALA A N 1
ATOM 577 C CA . ALA A 1 76 ? -2.294 1.713 -15.035 1.00 91.75 76 ALA A CA 1
ATOM 578 C C . ALA A 1 76 ? -0.813 1.661 -15.426 1.00 91.75 76 ALA A C 1
ATOM 580 O O . ALA A 1 76 ? 0.042 1.501 -14.556 1.00 91.75 76 ALA A O 1
ATOM 581 N N . GLU A 1 77 ? -0.505 1.828 -16.715 1.00 90.19 77 GLU A N 1
ATOM 582 C CA . GLU A 1 77 ? 0.870 1.771 -17.231 1.00 90.19 77 GLU A CA 1
ATOM 583 C C . GLU A 1 77 ? 1.842 2.629 -16.393 1.00 90.19 77 GLU A C 1
ATOM 585 O O . GLU A 1 77 ? 1.545 3.798 -16.127 1.00 90.19 77 GLU A O 1
ATOM 590 N N . PRO A 1 78 ? 3.007 2.089 -15.970 1.00 91.19 78 PRO A N 1
ATOM 591 C CA . PRO A 1 78 ? 3.593 0.784 -16.322 1.00 91.19 78 PRO A CA 1
ATOM 592 C C . PRO A 1 78 ? 3.191 -0.395 -15.404 1.00 91.19 78 PRO A C 1
ATOM 594 O O . PRO A 1 78 ? 3.796 -1.468 -15.475 1.00 91.19 78 PRO A O 1
ATOM 597 N N . LEU A 1 79 ? 2.241 -0.197 -14.488 1.00 93.88 79 LEU A N 1
ATOM 598 C CA . LEU A 1 79 ? 1.791 -1.171 -13.490 1.00 93.88 79 LEU A CA 1
ATOM 599 C C . LEU A 1 79 ? 0.583 -1.954 -14.031 1.00 93.88 79 LEU A C 1
ATOM 601 O O . LEU A 1 79 ? -0.511 -1.413 -14.179 1.00 93.88 79 LEU A O 1
ATOM 605 N N . GLN A 1 80 ? 0.777 -3.241 -14.317 1.00 95.94 80 GLN A N 1
ATOM 606 C CA . GLN A 1 80 ? -0.235 -4.107 -14.946 1.00 95.94 80 GLN A CA 1
ATOM 607 C C . GLN A 1 80 ? -1.249 -4.683 -13.949 1.00 95.94 80 GLN A C 1
ATOM 609 O O . GLN A 1 80 ? -2.256 -5.277 -14.337 1.00 95.94 80 GLN A O 1
ATOM 614 N N . HIS A 1 81 ? -0.996 -4.502 -12.655 1.00 96.56 81 HIS A N 1
ATOM 615 C CA . HIS A 1 81 ? -1.808 -5.039 -11.572 1.00 96.56 81 HIS A CA 1
ATOM 616 C C . HIS A 1 81 ? -2.288 -3.932 -10.630 1.00 96.56 81 HIS A C 1
ATOM 618 O O . HIS A 1 81 ? -1.753 -2.819 -10.646 1.00 96.56 81 HIS A O 1
ATOM 624 N N . THR A 1 82 ? -3.280 -4.246 -9.788 1.00 95.38 82 THR A N 1
ATOM 625 C CA . THR A 1 82 ? -3.723 -3.369 -8.692 1.00 95.38 82 THR A CA 1
ATOM 626 C C . THR A 1 82 ? -2.513 -2.862 -7.912 1.00 95.38 82 THR A C 1
ATOM 628 O O . THR A 1 82 ? -1.634 -3.646 -7.551 1.00 95.38 82 THR A O 1
ATOM 631 N N . TRP A 1 83 ? -2.463 -1.561 -7.651 1.00 93.75 83 TRP A N 1
ATOM 632 C CA . TRP A 1 83 ? -1.313 -0.931 -7.007 1.00 93.75 83 TRP A CA 1
ATOM 633 C C . TRP A 1 83 ? -1.732 0.041 -5.910 1.00 93.75 83 TRP A C 1
A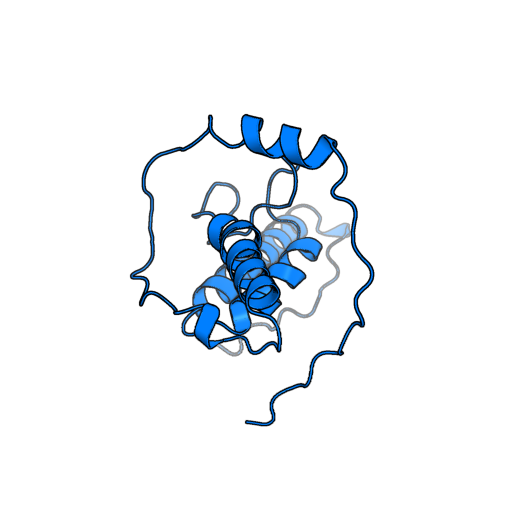TOM 635 O O . TRP A 1 83 ? -2.893 0.449 -5.814 1.00 93.75 83 TRP A O 1
ATOM 645 N N . VAL A 1 84 ? -0.769 0.385 -5.057 1.00 92.69 84 VAL A N 1
A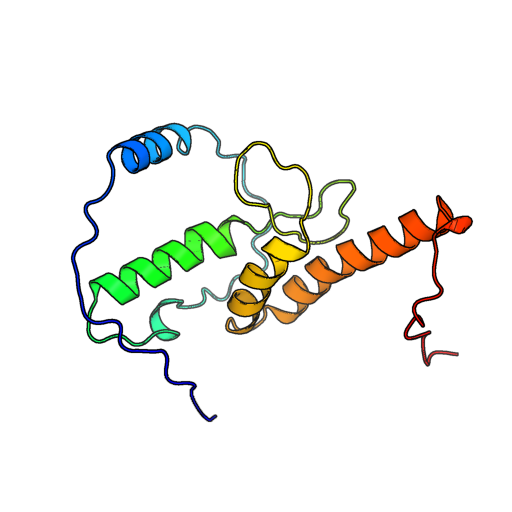TOM 646 C CA . VAL A 1 84 ? -0.957 1.323 -3.945 1.00 92.69 84 VAL A CA 1
ATOM 647 C C . VAL A 1 84 ? -0.402 2.687 -4.329 1.00 92.69 84 VAL A C 1
ATOM 649 O O . VAL A 1 84 ? 0.795 2.823 -4.589 1.00 92.69 84 VAL A O 1
ATOM 652 N N . GLN A 1 85 ? -1.261 3.706 -4.319 1.00 90.06 85 GLN A N 1
ATOM 653 C CA . GLN A 1 85 ? -0.825 5.086 -4.481 1.00 90.06 85 GLN A CA 1
ATOM 654 C C . GLN A 1 85 ? -0.078 5.563 -3.222 1.00 90.06 85 GLN A C 1
ATOM 656 O O . GLN A 1 85 ? -0.644 5.491 -2.126 1.00 90.06 85 GLN A O 1
ATOM 661 N N . PRO A 1 86 ? 1.149 6.096 -3.358 1.00 85.50 86 PRO A N 1
ATOM 662 C CA . PRO A 1 86 ? 1.926 6.610 -2.238 1.00 85.50 86 PRO A CA 1
ATOM 663 C C . PRO A 1 86 ? 1.285 7.860 -1.623 1.00 85.50 86 PRO A C 1
ATOM 665 O O . PRO A 1 86 ? 0.355 8.475 -2.162 1.00 85.50 86 PRO A O 1
ATOM 668 N N . GLY A 1 87 ? 1.779 8.234 -0.445 1.00 80.50 87 GLY A N 1
ATOM 669 C CA . GLY A 1 87 ? 1.371 9.463 0.225 1.00 80.50 87 GLY A CA 1
ATOM 670 C C . GLY A 1 87 ? 1.903 10.706 -0.492 1.00 80.50 87 GLY A C 1
ATOM 671 O O . GLY A 1 87 ? 3.053 10.742 -0.901 1.00 80.50 87 GLY A O 1
ATOM 672 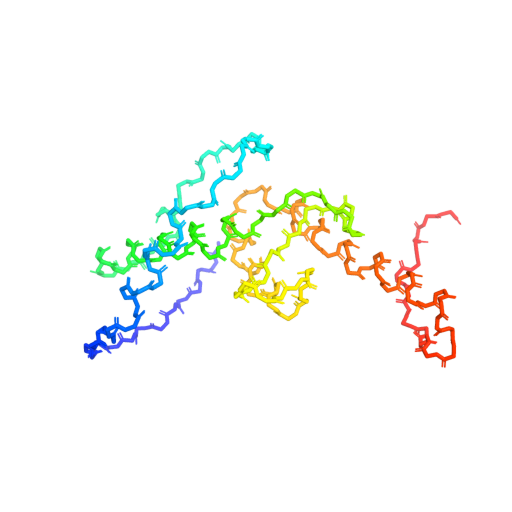N N . GLY A 1 88 ? 1.086 11.758 -0.582 1.00 76.62 88 GLY A N 1
ATOM 673 C CA . GLY A 1 88 ? 1.470 13.042 -1.180 1.00 76.62 88 GLY A CA 1
ATOM 674 C C . GLY A 1 88 ? 1.221 13.131 -2.696 1.00 76.62 88 GLY A C 1
ATOM 675 O O . GLY A 1 88 ? 1.213 12.117 -3.387 1.00 76.62 88 GLY A O 1
ATOM 676 N N . PRO A 1 89 ? 0.998 14.343 -3.238 1.00 76.69 89 PRO A N 1
ATOM 677 C CA . PRO A 1 89 ? 0.594 14.525 -4.637 1.00 76.69 89 PRO A CA 1
ATOM 678 C C . PRO A 1 89 ? 1.752 14.410 -5.643 1.00 76.69 89 PRO A C 1
ATOM 680 O O . PRO A 1 89 ? 1.516 14.380 -6.844 1.00 76.69 89 PRO A O 1
ATOM 683 N N . TYR A 1 90 ? 2.999 14.377 -5.167 1.00 77.38 90 TYR A N 1
ATOM 684 C CA . TYR A 1 90 ? 4.194 14.497 -6.011 1.00 77.38 90 TYR A CA 1
ATOM 685 C C . TYR A 1 90 ? 4.848 13.157 -6.358 1.00 77.38 90 TYR A C 1
ATOM 687 O O . TYR A 1 90 ? 5.709 13.107 -7.233 1.00 77.38 90 TYR A O 1
ATOM 695 N N . TYR A 1 91 ? 4.473 12.079 -5.670 1.00 72.12 91 TYR A N 1
ATOM 696 C CA . TYR A 1 91 ? 5.060 10.767 -5.900 1.00 72.12 91 TYR A CA 1
ATOM 697 C C . TYR A 1 91 ? 4.260 10.013 -6.958 1.00 72.12 91 TYR A C 1
ATOM 699 O O . TYR A 1 91 ? 3.051 9.816 -6.830 1.00 72.12 91 TYR A O 1
ATOM 707 N N . LEU A 1 92 ? 4.958 9.587 -8.007 1.00 76.50 92 LEU A N 1
ATOM 708 C CA . LEU A 1 92 ? 4.401 8.791 -9.093 1.00 76.50 92 LEU A CA 1
ATOM 709 C C . LEU A 1 92 ? 4.806 7.322 -8.923 1.00 76.50 92 LEU A C 1
ATOM 711 O O . LEU A 1 92 ? 5.950 7.025 -8.574 1.00 76.50 92 LEU A O 1
ATOM 715 N N . GLY A 1 93 ? 3.873 6.410 -9.200 1.00 84.38 93 GLY A N 1
ATOM 716 C CA . GLY A 1 93 ? 4.094 4.962 -9.140 1.00 84.38 93 GLY A CA 1
ATOM 717 C C . GLY A 1 93 ? 3.938 4.357 -7.743 1.00 84.38 93 GLY A C 1
ATOM 718 O O . GLY A 1 93 ? 3.426 4.998 -6.834 1.00 84.38 93 GLY A O 1
ATOM 719 N N . GLN A 1 94 ? 4.365 3.103 -7.586 1.00 89.12 94 GLN A N 1
ATOM 720 C CA . GLN A 1 94 ? 4.256 2.338 -6.341 1.00 89.12 94 GLN A CA 1
ATOM 721 C C . GLN A 1 94 ? 5.597 2.307 -5.600 1.00 89.12 94 GLN A C 1
ATOM 723 O O . GLN A 1 94 ? 6.601 1.839 -6.136 1.00 89.12 94 GLN A O 1
ATOM 728 N N . TRP A 1 95 ? 5.598 2.744 -4.341 1.00 88.81 95 TRP A N 1
ATOM 729 C CA . TRP A 1 95 ? 6.773 2.706 -3.470 1.00 88.81 95 TRP A CA 1
ATOM 730 C C . TRP A 1 95 ? 6.698 1.483 -2.564 1.00 88.81 95 TRP A C 1
ATOM 732 O O . TRP A 1 95 ? 5.782 1.363 -1.750 1.00 88.81 95 TRP A O 1
ATOM 742 N N . ILE A 1 96 ? 7.652 0.558 -2.707 1.00 87.12 96 ILE A N 1
ATOM 743 C CA . ILE A 1 96 ? 7.596 -0.730 -2.002 1.00 87.12 96 ILE A CA 1
ATOM 744 C C . ILE A 1 96 ? 7.618 -0.562 -0.477 1.00 87.12 96 ILE A C 1
ATOM 746 O O . ILE A 1 96 ? 6.924 -1.293 0.218 1.00 87.12 96 ILE A O 1
ATOM 750 N N . TRP A 1 97 ? 8.348 0.434 0.039 1.00 83.62 97 TRP A N 1
ATOM 751 C CA . TRP A 1 97 ? 8.412 0.721 1.474 1.00 83.62 97 TRP A CA 1
ATOM 752 C C . TRP A 1 97 ? 7.046 1.136 2.034 1.00 83.62 97 TRP A C 1
ATOM 754 O O . TRP A 1 97 ? 6.534 0.497 2.950 1.00 83.62 97 TRP A O 1
ATOM 764 N N . ASP A 1 98 ? 6.405 2.130 1.417 1.00 82.62 98 ASP A N 1
ATOM 765 C CA . ASP A 1 98 ? 5.075 2.610 1.813 1.00 82.62 98 ASP A CA 1
ATOM 766 C C . ASP A 1 98 ? 4.009 1.517 1.675 1.00 82.62 98 ASP A C 1
ATOM 768 O O . ASP A 1 98 ? 3.102 1.386 2.500 1.00 82.62 98 ASP A O 1
ATOM 772 N N . THR A 1 99 ? 4.161 0.683 0.647 1.00 88.56 99 THR A N 1
ATOM 773 C CA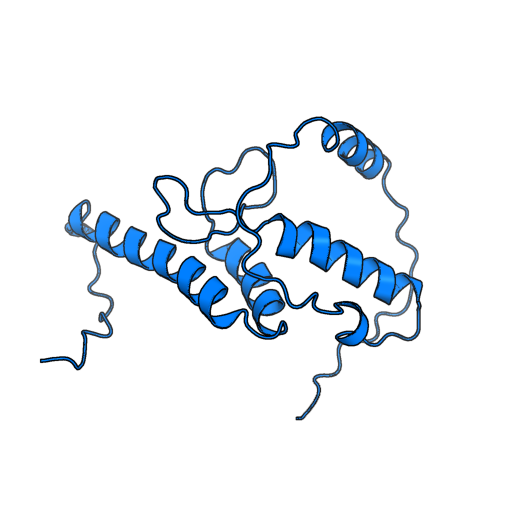 . THR A 1 99 ? 3.278 -0.450 0.375 1.00 88.56 99 THR A CA 1
ATOM 774 C C . THR A 1 99 ? 3.243 -1.444 1.539 1.00 88.56 99 THR A C 1
ATOM 776 O O . THR A 1 99 ? 2.198 -2.048 1.772 1.00 88.56 99 THR A O 1
ATOM 779 N N . MET A 1 100 ? 4.326 -1.603 2.314 1.00 88.12 100 MET A N 1
ATOM 780 C CA . MET A 1 100 ? 4.356 -2.572 3.420 1.00 88.12 100 MET A CA 1
ATOM 781 C C . MET A 1 100 ? 3.381 -2.214 4.542 1.00 88.12 100 MET A C 1
ATOM 783 O O . MET A 1 100 ? 2.731 -3.110 5.079 1.00 88.12 100 MET A O 1
ATOM 787 N N . PHE A 1 101 ? 3.206 -0.923 4.843 1.00 85.06 101 PHE A N 1
ATOM 788 C CA . PHE A 1 101 ? 2.221 -0.479 5.836 1.00 85.06 101 PHE A CA 1
ATOM 789 C C . PHE A 1 101 ? 0.787 -0.776 5.384 1.00 85.06 101 PHE A C 1
ATOM 791 O O . PHE A 1 101 ? -0.054 -1.191 6.179 1.00 85.06 101 PHE A O 1
ATOM 798 N N . VAL A 1 102 ? 0.513 -0.593 4.090 1.00 89.25 102 VAL A N 1
ATOM 799 C CA . VAL A 1 102 ? -0.812 -0.825 3.505 1.00 89.25 102 VAL A CA 1
ATOM 800 C C . VAL A 1 102 ? -1.113 -2.318 3.413 1.00 89.25 102 VAL A C 1
ATOM 802 O O . VAL A 1 102 ? -2.211 -2.741 3.762 1.00 89.25 102 VAL A O 1
ATOM 805 N N . VAL A 1 103 ? -0.148 -3.134 2.988 1.00 90.25 103 VAL A N 1
ATOM 806 C CA . VAL A 1 103 ? -0.319 -4.585 2.843 1.00 90.25 103 VAL A CA 1
ATOM 807 C C . VAL A 1 103 ? -0.566 -5.275 4.183 1.00 90.25 103 VAL A C 1
ATOM 809 O O . VAL A 1 103 ? -1.432 -6.149 4.241 1.00 90.25 103 VAL A O 1
ATOM 812 N N . ASP A 1 104 ? 0.139 -4.889 5.250 1.00 90.00 104 ASP A N 1
ATOM 813 C CA . ASP A 1 104 ? -0.087 -5.461 6.585 1.00 90.00 104 ASP A CA 1
ATOM 814 C C . ASP A 1 104 ? -1.544 -5.249 7.029 1.00 90.00 104 ASP A C 1
ATOM 816 O O . ASP A 1 104 ? -2.231 -6.191 7.427 1.00 90.00 104 ASP A O 1
ATOM 820 N N . LEU A 1 105 ? -2.075 -4.043 6.817 1.00 91.25 105 LE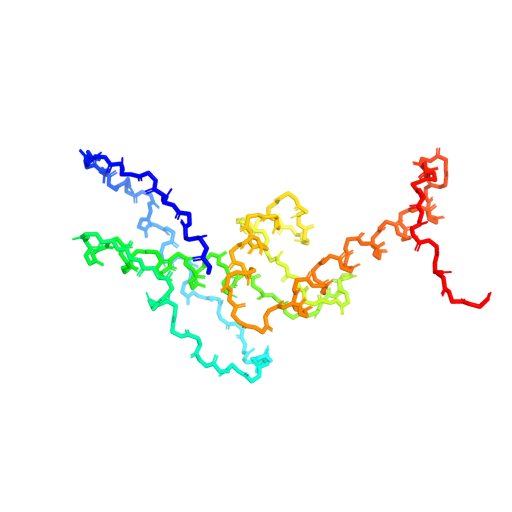U A N 1
ATOM 821 C CA . LEU A 1 105 ? -3.470 -3.714 7.107 1.00 91.25 105 LEU A CA 1
ATOM 822 C C . LEU A 1 105 ? -4.455 -4.367 6.126 1.00 91.25 105 LEU A C 1
ATOM 824 O O . LEU A 1 105 ? -5.520 -4.820 6.530 1.00 91.25 105 LEU A O 1
ATOM 828 N N . LEU A 1 106 ? -4.123 -4.512 4.845 1.00 91.75 106 LEU A N 1
ATOM 829 C CA . LEU A 1 106 ? -4.958 -5.286 3.918 1.00 91.75 106 LEU A CA 1
ATOM 830 C C . LEU A 1 106 ? -5.038 -6.764 4.315 1.00 91.75 106 LEU A C 1
ATOM 832 O O . LEU A 1 106 ? -6.056 -7.401 4.048 1.00 91.75 106 LEU A O 1
ATOM 836 N N . SER A 1 107 ? -4.000 -7.308 4.953 1.00 91.62 107 SER A N 1
ATOM 837 C CA . SER A 1 107 ? -3.940 -8.723 5.330 1.00 91.62 107 SER A CA 1
ATOM 838 C C . SER A 1 107 ? -4.955 -9.112 6.408 1.00 91.62 107 SER A C 1
ATOM 840 O O . SER A 1 107 ? -5.352 -10.277 6.472 1.00 91.62 107 SER A O 1
ATOM 842 N N . ILE A 1 108 ? -5.424 -8.150 7.214 1.00 90.88 108 ILE A N 1
ATOM 843 C CA . ILE A 1 108 ? -6.473 -8.396 8.214 1.00 90.88 108 ILE A CA 1
ATOM 844 C C . ILE A 1 108 ? -7.876 -8.451 7.596 1.00 90.88 108 ILE A C 1
ATOM 846 O O . ILE A 1 108 ? -8.802 -8.961 8.227 1.00 90.88 108 ILE A O 1
ATOM 850 N N . LEU A 1 109 ? -8.049 -7.951 6.368 1.00 89.88 109 LEU A N 1
ATOM 851 C CA . LEU A 1 109 ? -9.331 -7.976 5.677 1.00 89.88 109 LEU A CA 1
ATOM 852 C C . LEU A 1 109 ? -9.572 -9.326 4.984 1.00 89.88 109 LEU A C 1
ATOM 854 O O . LEU A 1 109 ? -8.695 -9.835 4.276 1.00 89.88 109 LEU A O 1
ATOM 858 N N . PRO A 1 110 ? -10.792 -9.883 5.078 1.00 87.06 110 PRO A N 1
ATOM 859 C CA . PRO A 1 110 ? -11.134 -11.099 4.357 1.00 87.06 110 PRO A CA 1
ATOM 860 C C . PRO A 1 110 ? -11.069 -10.875 2.839 1.00 87.06 110 PRO A C 1
ATOM 862 O O . PRO A 1 110 ? -11.465 -9.832 2.318 1.00 87.06 110 PRO A O 1
ATOM 865 N N . GLY A 1 111 ? -10.568 -11.877 2.113 1.00 87.88 111 GLY A N 1
ATOM 866 C CA . GLY A 1 111 ? -10.588 -11.897 0.646 1.00 87.88 111 GLY A CA 1
ATOM 867 C C . GLY A 1 111 ? -9.575 -10.981 -0.055 1.00 87.88 111 GLY A C 1
ATOM 868 O O . GLY A 1 111 ? -9.665 -10.807 -1.268 1.00 87.88 111 GLY A O 1
ATOM 869 N N . ARG A 1 112 ? -8.594 -10.402 0.653 1.00 91.50 112 ARG A N 1
ATOM 870 C CA . ARG A 1 112 ? -7.606 -9.480 0.048 1.00 91.50 112 ARG A CA 1
ATOM 871 C C . ARG A 1 112 ? -6.318 -10.125 -0.458 1.00 91.50 112 ARG A C 1
ATOM 873 O O . ARG A 1 112 ? -5.489 -9.430 -1.037 1.00 91.50 112 ARG A O 1
ATOM 880 N N . THR A 1 113 ? -6.166 -11.444 -0.345 1.00 92.19 113 THR A N 1
ATOM 881 C CA . THR A 1 113 ? -4.968 -12.169 -0.806 1.00 92.19 113 THR A CA 1
ATOM 882 C C . THR A 1 113 ? -4.619 -11.878 -2.268 1.00 92.19 113 THR A C 1
ATOM 884 O O . THR A 1 113 ? -3.451 -11.675 -2.583 1.00 92.19 113 THR A O 1
ATOM 887 N N . HIS A 1 114 ? -5.617 -11.801 -3.158 1.00 93.56 114 HIS A N 1
ATOM 888 C CA . HIS A 1 114 ? -5.378 -11.481 -4.569 1.00 93.56 114 HIS A CA 1
ATOM 889 C C . HIS A 1 114 ? -4.836 -10.060 -4.759 1.00 93.56 114 HIS A C 1
ATOM 891 O O . HIS A 1 114 ? -3.895 -9.866 -5.516 1.00 93.56 114 HIS A O 1
ATOM 897 N N . VAL A 1 115 ? -5.393 -9.080 -4.041 1.00 94.06 115 VAL A N 1
ATOM 898 C CA . VAL A 1 115 ? -4.947 -7.679 -4.104 1.00 94.06 115 VAL A CA 1
ATOM 899 C C . VAL A 1 115 ? -3.503 -7.552 -3.619 1.00 94.06 115 VAL A C 1
ATOM 901 O O . VAL A 1 115 ? -2.693 -6.893 -4.257 1.00 94.06 115 VAL A O 1
ATOM 904 N N . ILE A 1 116 ? -3.154 -8.227 -2.522 1.00 94.38 116 ILE A N 1
ATOM 905 C CA . ILE A 1 116 ? -1.778 -8.240 -2.008 1.00 94.38 116 ILE A CA 1
ATOM 906 C C . ILE A 1 116 ? -0.828 -8.874 -3.033 1.00 94.38 116 ILE A C 1
ATOM 908 O O . ILE A 1 116 ? 0.251 -8.344 -3.286 1.00 94.38 116 ILE A O 1
ATOM 912 N N . ARG A 1 117 ? -1.238 -9.984 -3.659 1.00 95.56 117 ARG A N 1
ATOM 913 C CA . ARG A 1 117 ? -0.457 -10.639 -4.715 1.00 95.56 117 ARG A CA 1
ATOM 914 C C . ARG A 1 117 ? -0.214 -9.707 -5.903 1.00 95.56 117 ARG A C 1
ATOM 916 O O . ARG A 1 117 ? 0.923 -9.601 -6.341 1.00 95.56 117 ARG A O 1
ATOM 923 N N . ASP A 1 118 ? -1.251 -9.025 -6.379 1.00 95.56 118 ASP A N 1
ATOM 924 C CA . ASP A 1 118 ? -1.182 -8.052 -7.478 1.00 95.56 118 ASP A CA 1
ATOM 925 C C . ASP A 1 118 ? -0.162 -6.940 -7.191 1.00 95.56 118 ASP A C 1
ATOM 927 O O . ASP A 1 118 ? 0.710 -6.646 -8.010 1.00 95.56 118 ASP A O 1
ATOM 931 N N . ILE A 1 119 ? -0.219 -6.378 -5.983 1.00 94.56 119 ILE A N 1
ATOM 932 C CA . ILE A 1 119 ? 0.687 -5.322 -5.525 1.00 94.56 119 ILE A CA 1
ATOM 933 C C . ILE A 1 119 ? 2.153 -5.780 -5.584 1.00 94.56 119 ILE A C 1
ATOM 935 O O . ILE A 1 119 ? 3.010 -5.044 -6.080 1.00 94.56 119 ILE A O 1
ATOM 939 N N . PHE A 1 120 ? 2.464 -6.988 -5.105 1.00 95.44 120 PHE A N 1
ATOM 940 C CA . PHE A 1 120 ? 3.831 -7.519 -5.166 1.00 95.44 120 PHE A CA 1
ATOM 941 C C . PHE A 1 120 ? 4.238 -7.978 -6.565 1.00 95.44 120 PHE A C 1
ATOM 943 O O . PHE A 1 120 ? 5.418 -7.890 -6.902 1.00 95.44 120 PHE A O 1
ATOM 950 N N . GLN A 1 121 ? 3.294 -8.426 -7.395 1.00 95.94 121 GLN A N 1
ATOM 951 C CA . GLN A 1 121 ? 3.581 -8.798 -8.778 1.00 95.94 121 GLN A CA 1
ATOM 952 C C . GLN A 1 121 ? 4.148 -7.603 -9.550 1.00 95.94 121 GLN A C 1
ATOM 954 O O . GLN A 1 121 ? 5.176 -7.739 -10.202 1.00 95.94 121 GLN A O 1
ATOM 959 N N . ASN A 1 122 ? 3.593 -6.403 -9.354 1.00 95.06 122 ASN A N 1
ATOM 960 C CA . ASN A 1 122 ? 4.144 -5.173 -9.931 1.00 95.06 122 ASN A CA 1
ATOM 961 C C . ASN A 1 122 ? 5.625 -4.922 -9.555 1.00 95.06 122 ASN A C 1
ATOM 963 O O . ASN A 1 122 ? 6.385 -4.399 -10.374 1.00 95.06 122 ASN A O 1
ATOM 967 N N . TYR A 1 123 ? 6.052 -5.278 -8.334 1.00 92.81 123 TYR A N 1
ATOM 968 C CA . TYR A 1 123 ? 7.457 -5.167 -7.916 1.00 92.81 123 TYR A CA 1
ATOM 969 C C . TYR A 1 123 ? 8.341 -6.174 -8.657 1.00 92.81 123 TYR A C 1
ATOM 971 O O . TYR A 1 123 ? 9.399 -5.797 -9.160 1.00 92.81 123 TYR A O 1
ATOM 979 N N . TRP A 1 124 ? 7.903 -7.429 -8.770 1.00 92.75 124 TRP A N 1
ATOM 980 C CA . TRP A 1 124 ? 8.652 -8.456 -9.496 1.00 92.75 124 TRP A CA 1
ATOM 981 C C . TRP A 1 124 ? 8.727 -8.172 -10.995 1.00 92.75 124 TRP A C 1
ATOM 983 O O . TRP A 1 124 ? 9.812 -8.235 -11.566 1.00 92.75 124 TRP A O 1
ATOM 993 N N . ASP A 1 125 ? 7.632 -7.726 -11.611 1.00 93.94 125 ASP A N 1
ATOM 994 C CA . ASP A 1 125 ? 7.627 -7.316 -13.016 1.00 93.94 125 ASP A CA 1
ATOM 995 C C . ASP A 1 125 ? 8.605 -6.158 -13.260 1.00 93.94 125 ASP A C 1
ATOM 997 O O . ASP A 1 125 ? 9.241 -6.074 -14.316 1.00 93.94 125 ASP A O 1
ATOM 1001 N N . PHE A 1 126 ? 8.736 -5.243 -12.292 1.00 91.94 126 PHE A N 1
ATOM 1002 C CA . PHE A 1 126 ? 9.756 -4.200 -12.336 1.00 91.94 126 PHE A CA 1
ATOM 1003 C C . PHE A 1 126 ? 11.170 -4.783 -12.232 1.00 91.94 126 PHE A C 1
ATOM 1005 O O . PHE A 1 126 ? 12.007 -4.403 -13.048 1.00 91.94 126 PHE A O 1
ATOM 1012 N N . GLN A 1 127 ? 11.436 -5.709 -11.302 1.00 90.94 127 GLN A N 1
ATOM 1013 C CA . GLN A 1 127 ? 12.743 -6.375 -11.186 1.00 90.94 127 GLN A CA 1
ATOM 1014 C C . GLN A 1 127 ? 13.127 -7.087 -12.492 1.00 90.94 127 GLN A C 1
ATOM 1016 O O . GLN A 1 127 ? 14.242 -6.917 -12.979 1.00 90.94 127 GLN A O 1
ATOM 1021 N N . ASP A 1 128 ? 12.192 -7.790 -13.132 1.00 91.50 128 ASP A N 1
ATOM 1022 C CA . ASP A 1 128 ? 12.429 -8.469 -14.411 1.00 91.50 128 ASP A CA 1
ATOM 1023 C C . ASP A 1 128 ? 12.701 -7.490 -15.563 1.00 91.50 128 ASP A C 1
ATOM 1025 O O . ASP A 1 128 ? 13.522 -7.755 -16.449 1.00 91.50 128 ASP A O 1
ATOM 1029 N N . ARG A 1 129 ? 12.020 -6.337 -15.596 1.00 91.94 129 ARG A N 1
ATOM 1030 C CA . ARG A 1 129 ? 12.332 -5.267 -16.563 1.00 91.94 129 ARG A CA 1
ATOM 1031 C C . ARG A 1 129 ? 13.697 -4.644 -16.282 1.00 91.94 129 ARG A C 1
ATOM 1033 O O . ARG A 1 129 ? 14.468 -4.458 -17.221 1.00 91.94 129 ARG A O 1
ATOM 1040 N N . TRP A 1 130 ? 13.992 -4.353 -15.019 1.00 90.94 130 TRP A N 1
ATOM 1041 C CA . TRP A 1 130 ? 15.248 -3.752 -14.586 1.00 90.94 130 TRP A CA 1
ATOM 1042 C C . TRP A 1 130 ? 16.436 -4.659 -14.900 1.00 90.94 130 TRP A C 1
ATOM 1044 O O . TRP A 1 130 ? 17.366 -4.214 -15.561 1.00 90.94 130 TRP A O 1
ATOM 1054 N N . ASN A 1 131 ? 16.379 -5.941 -14.537 1.00 89.81 131 ASN A N 1
ATOM 1055 C CA . ASN A 1 131 ? 17.464 -6.896 -14.769 1.00 89.81 131 ASN A CA 1
ATOM 1056 C C . ASN A 1 131 ? 17.777 -7.078 -16.259 1.00 89.81 131 ASN A C 1
ATOM 1058 O O . ASN A 1 131 ? 18.941 -7.187 -16.636 1.00 89.81 131 ASN A O 1
ATOM 1062 N N . ARG A 1 132 ? 16.755 -7.049 -17.127 1.00 90.50 132 ARG A N 1
ATOM 1063 C CA . ARG A 1 132 ? 16.955 -7.079 -18.585 1.00 90.50 132 ARG A CA 1
ATOM 1064 C C . ARG A 1 132 ? 17.655 -5.829 -19.116 1.00 90.50 132 ARG A C 1
ATOM 1066 O O . ARG A 1 132 ? 18.426 -5.934 -20.063 1.00 90.50 132 ARG A O 1
ATOM 1073 N N . GLN A 1 133 ? 17.365 -4.659 -18.548 1.00 92.56 133 GLN A N 1
ATOM 1074 C CA . GLN A 1 133 ? 17.940 -3.384 -18.991 1.00 92.56 133 GLN A CA 1
ATOM 1075 C C . GLN A 1 133 ? 19.313 -3.104 -18.369 1.00 92.56 133 GLN A C 1
ATOM 1077 O O . GLN A 1 133 ? 20.166 -2.500 -19.012 1.00 92.56 133 GLN A O 1
ATOM 1082 N N . MET A 1 134 ? 19.533 -3.566 -17.138 1.00 91.62 134 MET A N 1
ATOM 1083 C CA . MET A 1 134 ? 20.706 -3.283 -16.313 1.00 91.62 134 MET A CA 1
ATOM 1084 C C . MET A 1 134 ? 21.409 -4.580 -15.870 1.00 91.62 134 MET A C 1
ATOM 1086 O O . MET A 1 134 ? 21.630 -4.777 -14.673 1.00 91.62 134 MET A O 1
ATOM 1090 N N . PRO A 1 135 ? 21.809 -5.467 -16.803 1.00 88.50 135 PRO A N 1
ATOM 1091 C CA . PRO A 1 135 ? 22.333 -6.793 -16.465 1.00 88.50 135 PRO A CA 1
ATOM 1092 C C . PRO A 1 135 ? 23.630 -6.741 -15.648 1.00 88.50 135 PRO A C 1
ATOM 1094 O O . PRO A 1 135 ? 23.881 -7.625 -14.842 1.00 88.50 135 PRO A O 1
ATOM 1097 N N . ALA A 1 136 ? 24.431 -5.679 -15.788 1.00 89.94 136 ALA A N 1
ATOM 1098 C CA . ALA A 1 136 ? 25.646 -5.485 -14.993 1.00 89.94 136 ALA A CA 1
ATOM 1099 C C . ALA A 1 136 ? 25.373 -5.264 -13.490 1.00 89.94 136 ALA A C 1
ATOM 1101 O O . ALA A 1 136 ? 26.270 -5.450 -12.672 1.00 89.94 136 ALA A O 1
ATOM 1102 N N . TYR A 1 137 ? 24.151 -4.857 -13.136 1.00 84.94 137 TYR A N 1
ATOM 1103 C CA . TYR A 1 137 ? 23.700 -4.629 -11.759 1.00 84.94 137 TYR A CA 1
ATOM 1104 C C . TYR A 1 137 ? 22.686 -5.680 -11.298 1.00 84.94 137 TYR A C 1
ATOM 1106 O O . TYR A 1 137 ? 22.249 -5.644 -10.147 1.00 84.94 137 TYR A O 1
ATOM 1114 N N . ALA A 1 138 ? 22.302 -6.601 -12.184 1.00 80.56 138 ALA A N 1
ATOM 1115 C CA . ALA A 1 138 ? 21.474 -7.734 -11.832 1.00 80.56 138 ALA A CA 1
ATOM 1116 C C . ALA A 1 138 ? 22.337 -8.703 -11.019 1.00 80.56 138 ALA A C 1
ATOM 1118 O O . ALA A 1 138 ? 23.171 -9.431 -11.550 1.00 80.56 138 ALA A O 1
ATOM 1119 N N . ILE A 1 139 ? 22.163 -8.685 -9.702 1.00 67.56 139 ILE A N 1
ATOM 1120 C CA . ILE A 1 139 ? 22.582 -9.809 -8.876 1.00 67.56 139 ILE A CA 1
ATOM 1121 C C . ILE A 1 139 ? 21.501 -10.862 -9.084 1.00 67.56 139 ILE A C 1
ATOM 1123 O O . ILE A 1 139 ? 20.323 -10.545 -8.894 1.00 67.56 139 ILE A O 1
ATOM 1127 N N . ASP A 1 140 ? 21.890 -12.080 -9.474 1.00 61.38 140 ASP A N 1
ATOM 1128 C CA . ASP A 1 140 ? 21.015 -13.253 -9.454 1.00 61.38 140 ASP A CA 1
ATOM 1129 C C . ASP A 1 140 ? 20.520 -13.448 -8.016 1.00 61.38 140 ASP A C 1
ATOM 1131 O O . ASP A 1 140 ? 21.062 -14.208 -7.214 1.00 61.38 140 ASP A O 1
ATOM 1135 N N . THR A 1 141 ? 19.476 -12.710 -7.656 1.00 53.88 141 THR A N 1
ATOM 1136 C CA . THR A 1 141 ? 18.586 -13.113 -6.587 1.00 53.88 141 THR A CA 1
ATOM 1137 C C . THR A 1 141 ? 18.029 -14.432 -7.080 1.00 53.88 141 THR A C 1
ATOM 1139 O O . THR A 1 141 ? 17.529 -14.463 -8.207 1.00 53.88 141 THR A O 1
ATOM 1142 N N . PRO A 1 142 ? 18.173 -15.533 -6.322 1.00 48.72 142 PRO A N 1
ATOM 1143 C CA . PRO A 1 142 ? 17.586 -16.791 -6.718 1.00 48.72 142 PRO A CA 1
ATOM 1144 C C . PRO A 1 142 ? 16.113 -16.506 -6.944 1.00 48.72 142 PRO A C 1
ATOM 1146 O O . PRO A 1 142 ? 15.348 -16.305 -6.000 1.00 48.72 142 PRO A O 1
ATOM 1149 N N . GLN A 1 143 ? 15.721 -16.430 -8.213 1.00 50.34 143 GLN A N 1
ATOM 1150 C CA . GLN A 1 143 ? 14.342 -16.608 -8.579 1.00 50.34 143 GLN A CA 1
ATOM 1151 C C . GLN A 1 143 ? 13.975 -17.900 -7.858 1.00 50.34 143 GLN A C 1
ATOM 1153 O O . GLN A 1 143 ? 14.709 -18.893 -7.954 1.00 50.34 143 GLN A O 1
ATOM 1158 N N . CYS A 1 144 ? 12.884 -17.896 -7.098 1.00 42.47 144 CYS A N 1
ATOM 1159 C CA . CYS A 1 144 ? 12.148 -19.127 -6.864 1.00 42.47 144 CYS A CA 1
ATOM 1160 C C . CYS A 1 144 ? 11.726 -19.607 -8.256 1.00 42.47 144 CYS A C 1
ATOM 1162 O O . CYS A 1 144 ? 10.624 -19.329 -8.721 1.00 42.47 144 CYS A O 1
ATOM 1164 N N . ARG A 1 145 ? 12.691 -20.187 -8.974 1.00 43.38 145 ARG A N 1
ATOM 1165 C CA . ARG A 1 145 ? 12.583 -20.665 -10.331 1.00 43.38 145 ARG A CA 1
ATOM 1166 C C . ARG A 1 145 ? 11.601 -21.801 -10.212 1.00 43.38 145 ARG A C 1
ATOM 1168 O O . ARG A 1 145 ? 11.805 -22.740 -9.449 1.00 43.38 145 ARG A O 1
ATOM 1175 N N . ASP A 1 146 ? 10.495 -21.574 -10.886 1.00 46.00 146 ASP A N 1
ATOM 1176 C CA . ASP A 1 146 ? 9.370 -22.454 -11.070 1.00 46.00 146 ASP A CA 1
ATOM 1177 C C . ASP A 1 146 ? 9.752 -23.942 -10.941 1.00 46.00 146 ASP A C 1
ATOM 1179 O O . ASP A 1 146 ? 10.472 -24.485 -11.775 1.00 46.00 146 ASP A O 1
ATOM 1183 N N . ASN A 1 147 ? 9.231 -24.615 -9.910 1.00 42.62 147 ASN A N 1
ATOM 1184 C CA . ASN A 1 147 ? 9.100 -26.076 -9.882 1.00 42.62 147 ASN A CA 1
ATOM 1185 C C . ASN A 1 147 ? 7.944 -26.495 -10.815 1.00 42.62 147 ASN A C 1
ATOM 1187 O O . ASN A 1 147 ? 7.011 -27.190 -10.404 1.00 42.62 147 ASN A O 1
ATOM 1191 N N . ARG A 1 148 ? 7.966 -26.046 -12.071 1.00 47.97 148 ARG A N 1
ATOM 1192 C CA . ARG A 1 148 ? 7.062 -26.516 -13.123 1.00 47.97 148 ARG A CA 1
ATOM 1193 C C . ARG A 1 148 ? 7.870 -26.791 -14.384 1.00 47.97 148 ARG A C 1
ATOM 1195 O O . ARG A 1 148 ? 8.235 -25.859 -15.093 1.00 47.97 148 ARG A O 1
ATOM 1202 N N . GLY A 1 149 ? 8.055 -28.084 -14.659 1.00 36.31 149 GLY A N 1
ATOM 1203 C CA . GLY A 1 149 ? 8.503 -28.628 -15.944 1.00 36.31 149 GLY A CA 1
ATOM 1204 C C . GLY A 1 149 ? 9.899 -29.205 -15.908 1.00 36.31 149 GLY A C 1
ATOM 1205 O O . GLY A 1 149 ? 10.824 -28.466 -16.297 1.00 36.31 149 GLY A O 1
#

Sequence (149 aa):
MRRRQFLEIAGSGIAVAPWLQKARAAAEESAPPDGVAGKSTEVDIRALFEASSEEVVALTQRVFEKCILEKLRPPAEPLQHTWVQPGGPYYLGQWIWDTMFVVDLLSILPGRTHVIRDIFQNYWDFQDRWNRQMPAYAIDTPQCRDNRG

Radius of gyration: 19.25 Å; chains: 1; bounding box: 45×53×47 Å

pLDDT: mean 74.01, std 22.94, range [33.12, 96.56]

Foldseek 3Di:
DDDDDDDDDDDDDDDDDPVVVVVVVVVPPDDDDDDDPPPDPPFPQLVLDDDPDPVVSVVSVVCCVVVAVVQWDQADPPQRFIEGHDPDPPDDDHDVVRVVVNLVSLVSTPPCPRVSVSHVVSVVVVLVVCCVVCVVPDDCPPDPPDPPD

Secondary structure (DSSP, 8-state):
--PPPPP----------THHHHHHHHSSS---------------SGGG---S-HHHHHHHHHHIIIIIITTEE--BTTB-S-EEPPSSTT--S--HHHHHHHHHHHHTSTT-HHHHHHHHHHHHHHHHHHHHH-GGG---------S--